Protein AF-A0A2X1QK73-F1 (afdb_monomer_lite)

Secondary structure (DSSP, 8-state):
--GGGHHHHHHHHHHHSPTT---------BSS--SPPPHHHHHHT-TT-PPPBHHHHHHHHTTT-----------

InterPro domains:
  IPR029063 S-adenosyl-L-methionine-dependent methyltransferase superfamily [G3DSA:3.40.50.150] (1-75)
  IPR029063 S-adenosyl-L-methionine-dependent methyltransferase superfamily [SSF53335] (2-70)
  IPR050723 Cyclopropane Fatty Acid Synthase/Methyltransferase [PTHR43667] (2-73)

Organism: Klebsiella pneumoniae (NCBI:txid573)

Sequence (75 aa):
MGPKNYATYFEVADRNLKPNGRFLLHTIGSKVTDHNVDPWIDKYIFPNGCLPSVRHIAEASEKHFVMEDWPQLRR

Radius of gyration: 13.63 Å; chains: 1; bounding box: 34×24×33 Å

Foldseek 3Di:
DDLVCLLVVLVVVLVPADVVGDDDDDFDADCDPDQDDDPCCCVPPNPPDGHHHPVSNCVNNVVRDDDPDDDDPDD

pLDDT: mean 88.43, std 8.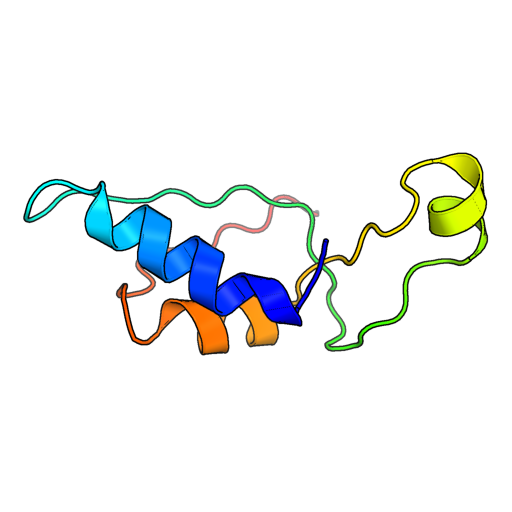96, range [58.66, 97.31]

Structure (mmCIF, N/CA/C/O backbone):
data_AF-A0A2X1QK73-F1
#
_entry.id   AF-A0A2X1QK73-F1
#
loop_
_atom_site.group_PDB
_atom_site.id
_atom_site.type_symbol
_atom_site.label_atom_id
_atom_site.label_alt_id
_atom_site.label_comp_id
_atom_site.label_asym_id
_atom_site.label_entity_id
_atom_site.label_seq_id
_atom_site.pdbx_PDB_ins_code
_atom_site.Cartn_x
_atom_site.Cartn_y
_atom_site.Cartn_z
_atom_site.occupancy
_atom_site.B_iso_or_equiv
_atom_site.auth_seq_id
_atom_site.auth_comp_id
_atom_site.auth_asym_id
_atom_site.auth_atom_id
_atom_site.pdbx_PDB_model_num
ATOM 1 N N . MET A 1 1 ? -1.825 -7.959 -10.634 1.00 58.66 1 MET A N 1
ATOM 2 C CA . MET A 1 1 ? -1.562 -7.308 -9.329 1.00 58.66 1 MET A CA 1
ATOM 3 C C . MET A 1 1 ? -0.921 -5.956 -9.617 1.00 58.66 1 MET A C 1
ATOM 5 O O . MET A 1 1 ? -0.278 -5.852 -10.652 1.00 58.66 1 MET A O 1
ATOM 9 N N . GLY A 1 2 ? -1.130 -4.915 -8.803 1.00 68.94 2 GLY A N 1
ATOM 10 C CA . GLY A 1 2 ? -0.472 -3.618 -9.026 1.00 68.94 2 GLY A CA 1
ATOM 11 C C . GLY A 1 2 ? -1.340 -2.379 -8.760 1.00 68.94 2 GLY A C 1
ATOM 12 O O . GLY A 1 2 ? -2.400 -2.509 -8.147 1.00 68.94 2 GLY A O 1
ATOM 13 N N . PRO A 1 3 ? -0.913 -1.194 -9.240 1.00 69.38 3 PRO A N 1
ATOM 14 C CA . PRO A 1 3 ? -1.432 0.116 -8.836 1.00 69.38 3 PRO A CA 1
ATOM 15 C C . PRO A 1 3 ? -2.942 0.290 -8.957 1.00 69.38 3 PRO A C 1
ATOM 17 O O . PRO A 1 3 ? -3.572 0.900 -8.098 1.00 69.38 3 PRO A O 1
ATOM 20 N N . LYS A 1 4 ? -3.543 -0.326 -9.980 1.00 78.69 4 LYS A N 1
ATOM 21 C CA . LYS A 1 4 ? -4.995 -0.301 -10.214 1.00 78.69 4 LYS A CA 1
ATOM 22 C C . LYS A 1 4 ? -5.813 -0.907 -9.067 1.00 78.69 4 LYS A C 1
ATOM 24 O O . LYS A 1 4 ? -6.985 -0.585 -8.935 1.00 78.69 4 LYS A O 1
ATOM 29 N N . ASN A 1 5 ? -5.199 -1.757 -8.245 1.00 87.88 5 ASN A N 1
ATOM 30 C CA . ASN A 1 5 ? -5.871 -2.468 -7.161 1.00 87.88 5 ASN A CA 1
ATOM 31 C C . ASN A 1 5 ? -5.538 -1.895 -5.776 1.00 87.88 5 ASN A C 1
ATOM 33 O O . ASN A 1 5 ? -6.072 -2.397 -4.790 1.00 87.88 5 ASN A O 1
ATOM 37 N N . TYR A 1 6 ? -4.664 -0.883 -5.668 1.00 89.69 6 TYR A N 1
ATOM 38 C CA . TYR A 1 6 ? -4.268 -0.346 -4.360 1.00 89.69 6 TYR A CA 1
ATOM 39 C C . TYR A 1 6 ? -5.457 0.280 -3.628 1.00 89.69 6 TYR A C 1
ATOM 41 O O . TYR A 1 6 ? -5.652 -0.015 -2.456 1.00 89.69 6 TYR A O 1
ATOM 49 N N . ALA A 1 7 ? -6.306 1.045 -4.320 1.00 91.75 7 ALA A N 1
ATOM 50 C CA . ALA A 1 7 ? -7.508 1.621 -3.714 1.00 91.75 7 ALA A CA 1
ATOM 51 C C . ALA A 1 7 ? -8.435 0.535 -3.138 1.00 91.75 7 ALA A C 1
ATOM 53 O O . ALA A 1 7 ? -8.778 0.570 -1.962 1.00 91.75 7 ALA A O 1
ATOM 54 N N . THR A 1 8 ? -8.755 -0.491 -3.935 1.00 94.69 8 THR A N 1
ATOM 55 C CA . THR A 1 8 ? -9.589 -1.617 -3.489 1.00 94.69 8 THR A CA 1
ATOM 56 C C . THR A 1 8 ? -8.959 -2.377 -2.321 1.00 94.69 8 THR A C 1
ATOM 58 O O . THR A 1 8 ? -9.669 -2.854 -1.441 1.00 94.69 8 THR A O 1
ATOM 61 N N . TYR A 1 9 ? -7.628 -2.492 -2.280 1.00 95.00 9 TYR A N 1
ATOM 62 C CA . TYR A 1 9 ? -6.933 -3.124 -1.161 1.00 95.00 9 TYR A CA 1
ATOM 63 C C . TYR A 1 9 ? -7.168 -2.369 0.156 1.00 95.00 9 TYR A C 1
ATOM 65 O O . TYR A 1 9 ? -7.550 -2.993 1.148 1.00 95.00 9 TYR A O 1
ATOM 73 N N . PHE A 1 10 ? -6.992 -1.043 0.166 1.00 96.19 10 PHE A N 1
ATOM 74 C CA . PHE A 1 10 ? -7.214 -0.238 1.372 1.00 96.19 10 PHE A CA 1
ATOM 75 C C . PHE A 1 10 ? -8.695 -0.153 1.757 1.00 96.19 10 PHE A C 1
ATOM 77 O O . PHE A 1 10 ? -8.997 -0.247 2.942 1.00 96.19 10 PHE A O 1
ATOM 84 N N . GLU A 1 11 ? -9.614 -0.100 0.790 1.00 96.69 11 GLU A N 1
ATOM 85 C CA . GLU A 1 11 ? -11.060 -0.172 1.048 1.00 96.69 11 GLU A CA 1
ATOM 86 C C . GLU A 1 11 ? -11.449 -1.477 1.762 1.00 96.69 11 GLU A C 1
ATOM 88 O O . GLU A 1 11 ? -12.196 -1.480 2.743 1.00 96.69 11 GLU A O 1
ATOM 93 N N . VAL A 1 12 ? -10.924 -2.614 1.296 1.00 97.12 12 VAL A N 1
ATOM 94 C CA . VAL A 1 12 ? -11.194 -3.910 1.928 1.00 97.12 12 VAL A CA 1
ATOM 95 C C . VAL A 1 12 ? -10.551 -3.988 3.310 1.00 97.12 12 VAL A C 1
ATOM 97 O O . VAL A 1 12 ? -11.174 -4.536 4.220 1.00 97.12 12 VAL A O 1
ATOM 100 N N . ALA A 1 13 ? -9.338 -3.459 3.489 1.00 96.75 13 ALA A N 1
ATOM 101 C CA . ALA A 1 13 ? 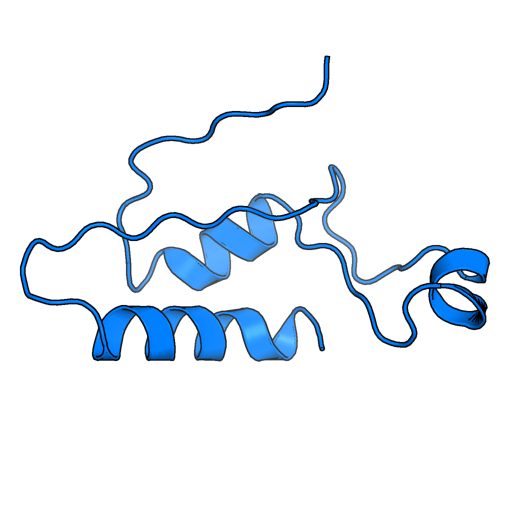-8.697 -3.405 4.800 1.00 96.75 13 ALA A CA 1
ATOM 102 C C . ALA A 1 13 ? -9.539 -2.592 5.798 1.00 96.75 13 ALA A C 1
ATOM 104 O O . ALA A 1 13 ? -9.784 -3.066 6.906 1.00 96.75 13 ALA A O 1
ATOM 105 N N . ASP A 1 14 ? -10.038 -1.429 5.376 1.00 96.81 14 ASP A N 1
ATOM 106 C CA . ASP A 1 14 ? -10.861 -0.519 6.181 1.00 96.81 14 ASP A CA 1
ATOM 107 C C . ASP A 1 14 ? -12.180 -1.182 6.596 1.00 96.81 14 ASP A C 1
ATOM 109 O O . ASP A 1 14 ? -12.480 -1.310 7.782 1.00 96.81 14 ASP A O 1
ATOM 113 N N . ARG A 1 15 ? -12.896 -1.781 5.634 1.00 97.31 15 ARG A N 1
ATOM 114 C CA . ARG A 1 15 ? -14.160 -2.496 5.890 1.00 97.31 15 ARG A CA 1
ATOM 115 C C . ARG A 1 15 ? -14.043 -3.617 6.931 1.00 97.31 15 ARG A C 1
ATOM 117 O O . ARG A 1 15 ? -15.031 -3.950 7.582 1.00 97.31 15 ARG A O 1
ATOM 124 N N . ASN A 1 16 ? -12.878 -4.254 7.041 1.00 97.19 16 ASN A N 1
ATOM 125 C CA . ASN A 1 16 ? -12.657 -5.367 7.969 1.00 97.19 16 ASN A CA 1
ATOM 126 C C . ASN A 1 16 ? -12.040 -4.930 9.305 1.00 97.19 16 ASN A C 1
ATOM 128 O O . ASN A 1 16 ? -11.925 -5.750 10.223 1.00 97.19 16 ASN A O 1
ATOM 132 N N . LEU A 1 17 ? -11.628 -3.669 9.434 1.00 97.19 17 LEU A N 1
ATOM 133 C CA . LEU A 1 17 ? -11.022 -3.158 10.651 1.00 97.19 17 LEU A CA 1
ATOM 134 C C . LEU A 1 17 ? -12.114 -2.777 11.658 1.00 97.19 17 LEU A C 1
ATOM 136 O O . LEU A 1 17 ? -13.128 -2.168 11.326 1.00 97.19 17 LEU A O 1
ATOM 140 N N . LYS A 1 18 ? -11.922 -3.144 12.928 1.00 96.81 18 LYS A N 1
ATOM 141 C CA . LYS A 1 18 ? -12.816 -2.690 14.003 1.00 96.81 18 LYS A CA 1
ATOM 142 C C . LYS A 1 18 ? -12.673 -1.172 14.194 1.00 96.81 18 LYS A C 1
ATOM 144 O O . LYS A 1 18 ? -11.584 -0.649 13.955 1.00 96.81 18 LYS A O 1
ATOM 149 N N . PRO A 1 19 ? -13.700 -0.477 14.721 1.00 94.50 19 PRO A N 1
ATOM 150 C CA . PRO A 1 19 ? -13.553 0.915 15.138 1.00 94.50 19 PRO A CA 1
ATOM 151 C C . PRO A 1 19 ? -12.340 1.087 16.065 1.00 94.50 19 PRO A C 1
ATOM 153 O O . PRO A 1 19 ? -12.164 0.302 17.000 1.00 94.50 19 PRO A O 1
ATOM 156 N N . ASN A 1 20 ? -11.503 2.093 15.796 1.00 92.25 20 ASN A N 1
ATOM 157 C CA . ASN A 1 20 ? -10.224 2.353 16.481 1.00 92.25 20 ASN A CA 1
ATOM 158 C C . ASN A 1 20 ? -9.162 1.240 16.350 1.00 92.25 20 ASN A C 1
ATOM 160 O O . ASN A 1 20 ? -8.186 1.216 17.105 1.00 92.25 20 ASN A O 1
ATOM 164 N N . GLY A 1 21 ? -9.338 0.301 15.418 1.00 95.06 21 GLY A N 1
ATOM 165 C CA . GLY A 1 21 ? -8.314 -0.679 15.074 1.00 95.06 21 GLY A CA 1
ATOM 166 C C . GLY A 1 21 ? -7.109 -0.027 14.393 1.00 95.06 21 GLY A C 1
ATOM 167 O O . GLY A 1 21 ? -7.185 1.089 13.886 1.00 95.06 21 GLY A O 1
ATOM 168 N N . ARG A 1 22 ? -5.980 -0.741 14.372 1.00 95.56 22 ARG A N 1
ATOM 169 C CA . ARG A 1 22 ? -4.759 -0.317 13.676 1.00 95.56 22 ARG A CA 1
ATOM 170 C C . ARG A 1 22 ? -4.419 -1.308 12.577 1.00 95.56 22 ARG A C 1
ATOM 172 O O . ARG A 1 22 ? -4.537 -2.516 12.775 1.00 95.56 22 ARG A O 1
ATOM 179 N N . PHE A 1 23 ? -3.970 -0.784 11.446 1.00 97.06 23 PHE A N 1
ATOM 180 C CA . PHE A 1 23 ? -3.548 -1.560 10.291 1.00 97.06 23 PHE A CA 1
ATOM 181 C C . PHE A 1 23 ? -2.036 -1.407 10.090 1.00 97.06 23 PHE A C 1
ATOM 183 O O . PHE A 1 23 ? -1.510 -0.300 10.168 1.00 97.06 23 PHE A O 1
ATOM 190 N N . LEU A 1 24 ? -1.338 -2.520 9.844 1.00 96.94 24 LEU A N 1
ATOM 191 C CA . LEU A 1 24 ? 0.089 -2.533 9.526 1.00 96.94 24 LEU A CA 1
ATOM 192 C C . LEU A 1 24 ? 0.283 -3.082 8.113 1.00 96.94 24 LEU A C 1
ATOM 194 O O . LEU A 1 24 ? -0.000 -4.253 7.854 1.00 96.94 24 LEU A O 1
ATOM 198 N N . LEU A 1 25 ? 0.814 -2.250 7.218 1.00 95.94 25 LEU A N 1
ATOM 199 C CA . LEU A 1 25 ? 1.236 -2.669 5.887 1.00 95.94 25 LEU A CA 1
ATOM 200 C C . LEU A 1 25 ? 2.746 -2.917 5.874 1.00 95.94 25 LEU A C 1
ATOM 202 O O . LEU A 1 25 ? 3.535 -1.984 5.993 1.00 95.94 25 LEU A O 1
ATOM 206 N N . HIS A 1 26 ? 3.149 -4.170 5.671 1.00 94.94 26 HIS A N 1
ATOM 207 C CA . HIS A 1 26 ? 4.539 -4.531 5.408 1.00 94.94 26 HIS A CA 1
ATOM 208 C C . HIS A 1 26 ? 4.698 -4.928 3.939 1.00 94.94 26 HIS A C 1
ATOM 210 O O . HIS A 1 26 ? 4.084 -5.892 3.486 1.00 94.94 26 HIS A O 1
ATOM 216 N N . THR A 1 27 ? 5.510 -4.186 3.185 1.00 91.25 27 THR A N 1
ATOM 217 C CA . THR A 1 27 ? 5.720 -4.434 1.754 1.00 91.25 27 THR A CA 1
ATOM 218 C C . THR A 1 27 ? 7.142 -4.097 1.328 1.00 91.25 27 THR A C 1
ATOM 220 O O . THR A 1 27 ? 7.780 -3.195 1.872 1.00 91.25 27 THR A O 1
ATOM 223 N N . ILE A 1 28 ? 7.619 -4.789 0.295 1.00 89.88 28 ILE A N 1
ATOM 224 C CA . ILE A 1 28 ? 8.755 -4.324 -0.501 1.00 89.88 28 ILE A CA 1
ATOM 225 C C . ILE A 1 28 ? 8.245 -3.147 -1.340 1.00 89.88 28 ILE A C 1
ATOM 227 O O . ILE A 1 28 ? 7.163 -3.231 -1.922 1.00 89.88 28 ILE A O 1
ATOM 231 N N . GLY A 1 29 ? 8.988 -2.042 -1.368 1.00 88.12 29 GLY A N 1
ATOM 232 C CA . GLY A 1 29 ? 8.585 -0.817 -2.058 1.00 88.12 29 GLY A CA 1
ATOM 233 C C . GLY A 1 29 ? 9.674 -0.264 -2.971 1.00 88.12 29 GLY A C 1
ATOM 234 O O . GLY A 1 29 ? 10.863 -0.524 -2.775 1.00 88.12 29 GLY A O 1
ATOM 235 N N . SER A 1 30 ? 9.258 0.516 -3.965 1.00 87.25 30 SER A N 1
ATOM 236 C CA . SER A 1 30 ? 10.141 1.262 -4.861 1.00 87.25 30 SER A CA 1
ATOM 237 C C . SER A 1 30 ? 10.382 2.682 -4.343 1.00 87.25 30 SER A C 1
ATOM 239 O O . SER A 1 30 ? 9.496 3.320 -3.770 1.00 87.25 30 SER A O 1
ATOM 241 N N . LYS A 1 31 ? 11.591 3.206 -4.578 1.00 85.81 31 LYS A N 1
ATOM 242 C CA . LYS A 1 31 ? 11.916 4.625 -4.332 1.00 85.81 31 LYS A CA 1
ATOM 243 C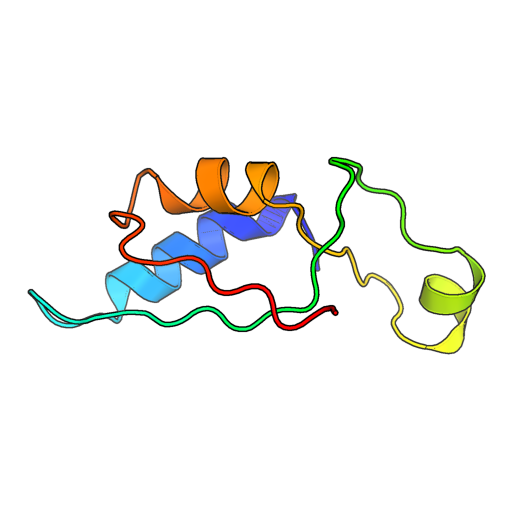 C . LYS A 1 31 ? 11.367 5.543 -5.427 1.00 85.81 31 LYS A C 1
ATOM 245 O O . LYS A 1 31 ? 11.250 6.744 -5.208 1.00 85.81 31 LYS A O 1
ATOM 250 N N . VAL A 1 32 ? 11.056 4.985 -6.595 1.00 85.06 32 VAL A N 1
ATOM 251 C CA . VAL A 1 32 ? 10.558 5.715 -7.762 1.00 85.06 32 VAL A CA 1
ATOM 252 C C . VAL A 1 32 ? 9.083 5.386 -7.941 1.00 85.06 32 VAL A C 1
ATOM 254 O O . VAL A 1 32 ? 8.660 4.247 -7.752 1.00 85.06 32 VAL A O 1
ATOM 257 N N . THR A 1 33 ? 8.286 6.401 -8.267 1.00 85.31 33 THR A N 1
ATOM 258 C CA . THR A 1 33 ? 6.882 6.193 -8.629 1.00 85.31 33 THR A CA 1
ATOM 259 C C . THR A 1 33 ? 6.818 5.886 -10.113 1.00 85.31 33 THR A C 1
ATOM 261 O O . THR A 1 33 ? 6.821 6.796 -10.936 1.00 85.31 33 THR A O 1
ATOM 264 N N . ASP A 1 34 ? 6.797 4.602 -10.440 1.00 80.75 34 ASP A N 1
ATOM 265 C CA . ASP A 1 34 ? 6.573 4.110 -11.790 1.00 80.75 34 ASP A CA 1
ATOM 266 C C . ASP A 1 34 ? 5.741 2.820 -11.754 1.00 80.75 34 ASP A C 1
ATOM 268 O O . ASP A 1 34 ? 5.356 2.310 -10.699 1.00 80.75 34 ASP A O 1
ATOM 272 N N . HIS A 1 35 ? 5.398 2.324 -12.935 1.00 71.12 35 HIS A N 1
ATOM 273 C CA . HIS A 1 35 ? 4.743 1.029 -13.104 1.00 71.12 35 HIS A CA 1
ATOM 274 C C . HIS A 1 35 ? 5.714 -0.012 -13.666 1.00 71.12 35 HIS A C 1
ATOM 276 O O . HIS A 1 35 ? 5.280 -1.050 -14.166 1.00 71.12 35 HIS A O 1
ATOM 282 N N . ASN A 1 36 ? 7.014 0.289 -13.627 1.00 68.19 36 ASN A N 1
ATOM 283 C CA . ASN A 1 36 ? 8.026 -0.516 -14.279 1.00 68.19 36 ASN A CA 1
ATOM 284 C C . ASN A 1 36 ? 8.563 -1.542 -13.292 1.00 68.19 36 ASN A C 1
ATOM 286 O O . ASN A 1 36 ? 9.077 -1.235 -12.219 1.00 68.19 36 ASN A O 1
ATOM 290 N N . VAL A 1 37 ? 8.443 -2.796 -13.693 1.00 71.69 37 VAL A N 1
ATOM 291 C CA . VAL A 1 37 ? 9.031 -3.934 -13.002 1.00 71.69 37 VAL A CA 1
ATOM 292 C C . VAL A 1 37 ? 10.295 -4.287 -13.764 1.00 71.69 37 VAL A C 1
ATOM 294 O O . VAL A 1 37 ? 10.309 -4.214 -14.994 1.00 71.69 37 VAL A O 1
ATOM 297 N N . ASP A 1 38 ? 11.361 -4.650 -13.052 1.00 78.50 38 ASP A N 1
ATOM 298 C CA . ASP A 1 38 ? 12.550 -5.188 -13.706 1.00 78.50 38 ASP A CA 1
ATOM 299 C C . ASP A 1 38 ? 12.139 -6.364 -14.624 1.00 78.50 38 ASP A C 1
ATOM 301 O O . ASP A 1 38 ? 11.513 -7.312 -14.137 1.00 78.50 38 ASP A O 1
ATOM 305 N N . PRO A 1 39 ? 12.447 -6.325 -15.937 1.00 82.75 39 PRO A N 1
ATOM 306 C CA . PRO A 1 39 ? 11.945 -7.321 -16.884 1.00 82.75 39 PRO A CA 1
ATOM 307 C C . PRO A 1 39 ? 12.391 -8.754 -16.582 1.00 82.75 39 PRO A C 1
ATOM 309 O O . PRO A 1 39 ? 11.709 -9.701 -16.972 1.00 82.75 39 PRO A O 1
ATOM 312 N N . TRP A 1 40 ? 13.533 -8.945 -15.913 1.00 84.81 40 TRP A N 1
ATOM 313 C CA . TRP A 1 40 ? 13.985 -10.273 -15.508 1.00 84.81 40 TRP A CA 1
ATOM 314 C C . TRP A 1 40 ? 13.196 -10.767 -14.292 1.00 84.81 40 TRP A C 1
ATOM 316 O O . TRP A 1 40 ? 12.746 -11.915 -14.287 1.00 84.81 40 TRP A O 1
ATOM 326 N N . ILE A 1 41 ? 12.960 -9.899 -13.302 1.00 78.81 41 ILE A N 1
ATOM 327 C CA . ILE A 1 41 ? 12.120 -10.220 -12.137 1.00 78.81 41 ILE A CA 1
ATOM 328 C C . ILE A 1 41 ? 10.692 -10.548 -12.577 1.00 78.81 41 ILE A C 1
ATOM 330 O O . ILE A 1 41 ? 10.158 -11.568 -12.141 1.00 78.81 41 ILE A O 1
ATOM 334 N N . ASP A 1 42 ? 10.093 -9.739 -13.452 1.00 83.88 42 ASP A N 1
ATOM 335 C CA . ASP A 1 42 ? 8.744 -9.992 -13.973 1.00 83.88 42 ASP A CA 1
ATOM 336 C C . ASP A 1 42 ? 8.687 -11.315 -14.748 1.00 83.88 42 ASP A C 1
ATOM 338 O O . ASP A 1 42 ? 7.786 -12.129 -14.560 1.00 83.88 42 ASP A O 1
ATOM 342 N N . LYS A 1 43 ? 9.702 -11.598 -15.570 1.00 85.00 43 LYS A N 1
ATOM 343 C CA . LYS A 1 43 ? 9.711 -12.810 -16.391 1.00 85.00 43 LYS A CA 1
ATOM 344 C C . LYS A 1 43 ? 9.944 -14.097 -15.596 1.00 85.00 43 LYS A C 1
ATOM 346 O O . LYS A 1 43 ? 9.405 -15.133 -15.984 1.00 85.00 43 LYS A O 1
ATOM 351 N N . TYR A 1 44 ? 10.757 -14.064 -14.539 1.00 85.56 44 TYR A N 1
ATOM 352 C CA . TYR A 1 44 ? 11.267 -15.296 -13.924 1.00 85.56 44 TYR A CA 1
ATOM 353 C C . TYR A 1 44 ? 10.996 -15.452 -12.428 1.00 85.56 44 TYR A C 1
ATOM 355 O O . TYR A 1 44 ? 11.049 -16.581 -11.944 1.00 85.56 44 TYR A O 1
ATOM 363 N N . ILE A 1 45 ? 10.715 -14.374 -11.693 1.00 85.56 45 ILE A N 1
ATOM 364 C CA . ILE A 1 45 ? 10.571 -14.431 -10.230 1.00 85.56 45 ILE A CA 1
ATOM 365 C C . ILE A 1 45 ? 9.134 -14.127 -9.803 1.00 85.56 45 ILE A C 1
ATOM 367 O O . ILE A 1 45 ? 8.507 -14.948 -9.135 1.00 85.56 45 ILE A O 1
ATOM 371 N N . PHE A 1 46 ? 8.596 -12.973 -10.201 1.00 84.00 46 PHE A N 1
ATOM 372 C CA . PHE A 1 46 ? 7.259 -12.514 -9.819 1.00 84.00 46 PHE A CA 1
ATOM 373 C C . PHE A 1 46 ? 6.510 -11.917 -11.019 1.00 84.00 46 PHE A C 1
ATOM 375 O O . PHE A 1 46 ? 6.436 -10.692 -11.145 1.00 84.00 46 PHE A O 1
ATOM 382 N N . PRO A 1 47 ? 5.910 -12.758 -11.879 1.00 78.25 47 PRO A N 1
ATOM 383 C CA . PRO A 1 47 ? 5.124 -12.276 -13.006 1.00 78.25 47 PRO A CA 1
ATOM 384 C C . PRO A 1 47 ? 3.925 -11.444 -12.548 1.00 78.25 47 PRO A C 1
ATOM 386 O O . PRO A 1 47 ? 3.115 -11.884 -11.725 1.00 78.25 47 PRO A O 1
ATOM 389 N N . ASN A 1 48 ? 3.779 -10.252 -13.133 1.00 75.94 48 ASN A N 1
ATOM 390 C CA . ASN A 1 48 ? 2.795 -9.216 -12.793 1.00 75.94 48 ASN A CA 1
ATOM 391 C C . ASN A 1 48 ? 3.016 -8.532 -11.430 1.00 75.94 48 ASN A C 1
ATOM 393 O O . ASN A 1 48 ? 2.072 -7.957 -10.868 1.00 75.94 48 ASN A O 1
ATOM 397 N N . GLY A 1 49 ? 4.217 -8.625 -10.858 1.00 76.25 49 GLY A N 1
ATOM 398 C CA . GLY A 1 49 ? 4.544 -8.009 -9.575 1.00 76.25 49 GLY A CA 1
ATOM 399 C C . GLY A 1 49 ? 4.931 -6.541 -9.725 1.00 76.25 49 GLY A C 1
ATOM 400 O O . GLY A 1 49 ? 6.038 -6.259 -10.141 1.00 76.25 49 GLY A O 1
ATOM 401 N N . CYS A 1 50 ? 4.077 -5.596 -9.320 1.00 84.31 50 CYS A N 1
ATOM 402 C CA . CYS A 1 50 ? 4.419 -4.168 -9.304 1.00 84.31 50 CYS A CA 1
ATOM 403 C C . CYS A 1 50 ? 4.707 -3.685 -7.881 1.00 84.31 50 CYS A C 1
ATOM 405 O O . CYS A 1 50 ? 3.825 -3.741 -7.016 1.00 84.31 50 CYS A O 1
ATOM 407 N N . LEU A 1 51 ? 5.920 -3.172 -7.652 1.00 86.88 51 LEU A N 1
ATOM 408 C CA . LEU A 1 51 ? 6.306 -2.614 -6.359 1.00 86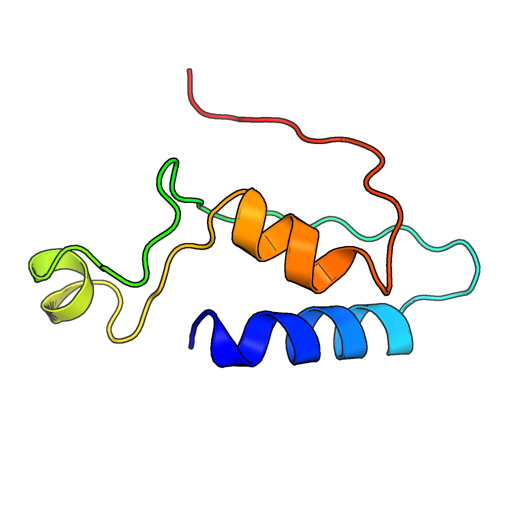.88 51 LEU A CA 1
ATOM 409 C C . LEU A 1 51 ? 5.636 -1.247 -6.144 1.00 86.88 51 LEU A C 1
ATOM 411 O O . LEU A 1 51 ? 5.773 -0.362 -6.990 1.00 86.88 51 LEU A O 1
ATOM 415 N N . PRO A 1 52 ? 4.929 -1.033 -5.023 1.00 90.31 52 PRO A N 1
ATOM 416 C CA . PRO A 1 52 ? 4.380 0.275 -4.708 1.00 90.31 52 PRO A CA 1
ATOM 417 C C . PRO A 1 52 ? 5.494 1.266 -4.361 1.00 90.31 52 PRO A C 1
ATOM 419 O O . PRO A 1 52 ? 6.479 0.908 -3.715 1.00 90.31 52 PRO A O 1
ATOM 422 N N . SER A 1 53 ? 5.313 2.532 -4.730 1.00 91.94 53 SER A N 1
ATOM 423 C CA . SER A 1 53 ? 6.096 3.629 -4.166 1.00 91.94 53 SER A CA 1
ATOM 424 C C . SER A 1 53 ? 5.403 4.182 -2.921 1.00 91.94 53 SER A C 1
ATOM 426 O O . SER A 1 53 ? 4.227 3.903 -2.675 1.00 91.94 53 SER A O 1
ATOM 428 N N . VAL A 1 54 ? 6.108 5.020 -2.156 1.00 92.81 54 VAL A N 1
ATOM 429 C CA . VAL A 1 54 ? 5.502 5.748 -1.026 1.00 92.81 54 VAL A CA 1
ATOM 430 C C . VAL A 1 54 ? 4.297 6.568 -1.495 1.00 92.81 54 VAL A C 1
ATOM 432 O O . VAL A 1 54 ? 3.254 6.546 -0.853 1.00 92.81 54 VAL A O 1
ATOM 435 N N . ARG A 1 55 ? 4.414 7.231 -2.654 1.00 93.25 55 ARG A N 1
ATOM 436 C CA . ARG A 1 55 ? 3.330 8.019 -3.250 1.00 93.25 55 ARG A CA 1
ATOM 437 C C . ARG A 1 55 ? 2.113 7.157 -3.578 1.00 93.25 55 ARG A C 1
ATOM 439 O O . ARG A 1 55 ? 1.014 7.523 -3.193 1.00 93.25 55 ARG A O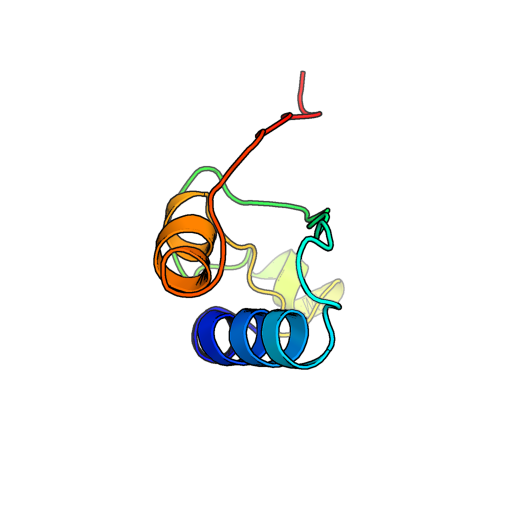 1
ATOM 446 N N . HIS A 1 56 ? 2.312 6.005 -4.223 1.00 93.50 56 HIS A N 1
ATOM 447 C CA . HIS A 1 56 ? 1.215 5.081 -4.521 1.00 93.50 56 HIS A CA 1
ATOM 448 C C . HIS A 1 56 ? 0.473 4.623 -3.260 1.00 93.50 56 HIS A C 1
ATOM 450 O O . HIS A 1 56 ? -0.749 4.501 -3.278 1.00 93.50 56 HIS A O 1
ATOM 456 N N . ILE A 1 57 ? 1.211 4.347 -2.181 1.00 94.25 57 ILE A N 1
ATOM 457 C CA . ILE A 1 57 ? 0.617 3.930 -0.908 1.00 94.25 57 ILE A CA 1
ATOM 458 C C . ILE A 1 57 ? -0.154 5.089 -0.285 1.00 94.25 57 ILE A C 1
ATOM 460 O O . ILE A 1 57 ? -1.317 4.904 0.047 1.00 94.25 57 ILE A O 1
ATOM 464 N N . ALA A 1 58 ? 0.460 6.270 -0.189 1.00 94.38 58 ALA A N 1
ATOM 465 C CA . ALA A 1 58 ? -0.166 7.450 0.394 1.00 94.38 58 ALA A CA 1
ATOM 466 C C . ALA A 1 58 ? -1.462 7.831 -0.340 1.00 94.38 58 ALA A C 1
ATOM 468 O O . ALA A 1 58 ? -2.508 7.936 0.294 1.00 94.38 58 ALA A O 1
ATOM 469 N N . GLU A 1 59 ? -1.421 7.947 -1.672 1.00 94.69 59 GLU A N 1
ATOM 470 C CA . GLU A 1 59 ? -2.590 8.307 -2.489 1.00 94.69 59 GLU A CA 1
ATOM 471 C C . GLU A 1 59 ? -3.739 7.294 -2.347 1.00 94.69 59 GLU A C 1
ATOM 473 O O . GLU A 1 59 ? -4.911 7.670 -2.358 1.00 94.69 59 GLU A O 1
ATOM 478 N N . ALA A 1 60 ? -3.425 6.002 -2.213 1.00 95.00 60 ALA A N 1
ATOM 479 C CA . ALA A 1 60 ? -4.440 4.964 -2.077 1.00 95.00 60 ALA A CA 1
ATOM 480 C C . ALA A 1 60 ? -4.978 4.825 -0.641 1.00 95.00 60 ALA A C 1
ATOM 482 O O . ALA A 1 60 ? -6.134 4.437 -0.472 1.00 95.00 60 ALA A O 1
ATOM 483 N N . SER A 1 61 ? -4.172 5.127 0.383 1.00 96.12 61 SER A N 1
ATOM 484 C CA . SER A 1 61 ? -4.556 4.963 1.790 1.00 96.12 61 SER A CA 1
ATOM 485 C C . SER A 1 61 ? -5.220 6.194 2.406 1.00 96.12 61 SER A C 1
ATOM 487 O O . SER A 1 61 ? -5.979 6.035 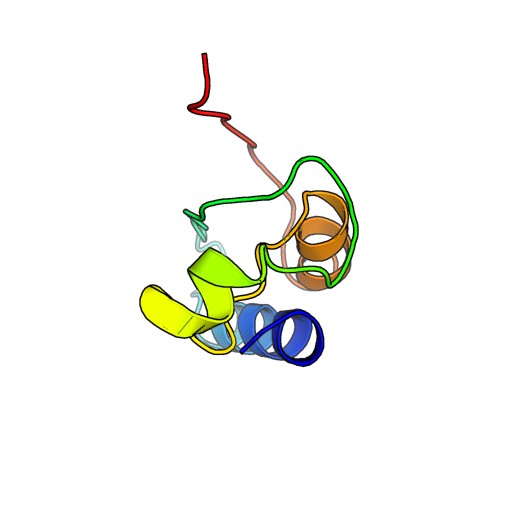3.357 1.00 96.12 61 SER A O 1
ATOM 489 N N . GLU A 1 62 ? -4.948 7.402 1.899 1.00 96.00 62 GLU A N 1
ATOM 490 C CA . GLU A 1 62 ? -5.331 8.684 2.528 1.00 96.00 62 GLU A CA 1
ATOM 491 C C . GLU A 1 62 ? -6.835 8.814 2.818 1.00 96.00 62 GLU A C 1
ATOM 493 O O . GLU A 1 62 ? -7.230 9.414 3.813 1.00 96.00 62 GLU A O 1
ATOM 498 N N . LYS A 1 63 ? -7.693 8.203 1.993 1.00 95.31 63 LYS A N 1
ATOM 499 C CA . LYS A 1 63 ? -9.153 8.222 2.196 1.00 95.31 63 LYS A CA 1
ATOM 500 C C . LYS A 1 63 ? -9.643 7.318 3.332 1.00 95.31 63 LYS A C 1
ATOM 502 O O . LYS A 1 63 ? -10.790 7.462 3.744 1.00 95.31 63 LYS A O 1
ATOM 507 N N . HIS A 1 64 ? -8.809 6.389 3.794 1.00 96.06 64 HIS A N 1
ATOM 508 C CA . HIS A 1 64 ? -9.181 5.317 4.721 1.00 96.06 64 HIS A CA 1
ATOM 509 C C . HIS A 1 64 ? -8.442 5.407 6.058 1.00 96.06 64 HIS A C 1
ATOM 511 O O . HIS A 1 64 ? -9.013 5.117 7.105 1.00 96.06 64 HIS A O 1
ATOM 517 N N . PHE A 1 65 ? -7.169 5.810 6.042 1.00 95.94 65 PHE A N 1
ATOM 518 C CA . PHE A 1 65 ? -6.299 5.737 7.213 1.00 95.94 65 PHE A CA 1
ATOM 519 C C . PHE A 1 65 ? -5.444 6.990 7.375 1.00 95.94 65 PHE A C 1
ATOM 521 O O . PHE A 1 65 ? -4.936 7.548 6.402 1.00 95.94 65 PHE A O 1
ATOM 528 N N . VAL A 1 66 ? -5.204 7.368 8.630 1.00 95.94 66 VAL A N 1
ATOM 529 C CA . VAL A 1 66 ? -4.117 8.283 8.994 1.00 95.94 66 VAL A CA 1
ATOM 530 C C . VAL A 1 66 ? -2.811 7.488 9.021 1.00 95.94 66 VAL A C 1
ATOM 532 O O . VAL A 1 66 ? -2.748 6.399 9.593 1.00 95.94 66 VAL A O 1
ATOM 535 N N . MET A 1 67 ? -1.765 8.016 8.385 1.00 95.69 67 MET A N 1
ATOM 536 C CA . MET A 1 67 ? -0.438 7.402 8.404 1.00 95.69 67 MET A CA 1
ATOM 537 C C . MET A 1 67 ? 0.274 7.733 9.720 1.00 95.69 67 MET A C 1
ATOM 539 O O . MET A 1 67 ? 0.807 8.828 9.876 1.00 95.69 67 MET A O 1
ATOM 543 N N . GLU A 1 68 ? 0.276 6.785 10.656 1.00 95.31 68 GLU A N 1
ATOM 544 C CA . GLU A 1 68 ? 0.856 6.969 11.996 1.00 95.31 68 GLU A CA 1
ATOM 545 C C . GLU A 1 68 ? 2.388 6.862 12.016 1.00 95.31 68 GLU A C 1
ATOM 547 O O . GLU A 1 68 ? 3.056 7.623 12.710 1.00 95.31 68 GLU A O 1
ATOM 552 N N . ASP A 1 69 ? 2.956 5.908 11.274 1.00 95.31 69 ASP A N 1
ATOM 553 C CA . ASP A 1 69 ? 4.399 5.661 11.249 1.00 95.31 69 ASP A CA 1
ATOM 554 C C . ASP A 1 69 ? 4.832 5.049 9.908 1.00 95.31 69 ASP A C 1
ATOM 556 O O . ASP A 1 69 ? 4.062 4.344 9.249 1.00 95.31 69 ASP A O 1
ATOM 560 N N . TRP A 1 70 ? 6.081 5.307 9.511 1.00 93.06 70 TRP A N 1
ATOM 561 C CA . TRP A 1 70 ? 6.693 4.768 8.297 1.00 93.06 70 TRP A CA 1
ATOM 562 C C . TRP A 1 70 ? 8.151 4.340 8.536 1.00 93.06 70 TRP A C 1
ATOM 564 O O . TRP A 1 70 ? 9.093 5.082 8.232 1.00 93.06 70 TRP A O 1
ATOM 574 N N . PRO A 1 71 ? 8.382 3.112 9.027 1.00 89.88 71 PRO A N 1
ATOM 575 C CA . PRO A 1 71 ? 9.728 2.580 9.180 1.00 89.88 71 PRO A CA 1
ATOM 576 C C . PRO A 1 71 ? 10.280 2.033 7.852 1.00 89.88 71 PRO A C 1
ATOM 578 O O . PRO A 1 71 ? 9.651 1.219 7.175 1.00 89.88 71 PRO A O 1
ATOM 581 N N . GLN A 1 72 ? 11.506 2.429 7.494 1.00 87.88 72 GLN A N 1
ATOM 582 C CA . GLN A 1 72 ? 12.264 1.828 6.388 1.00 87.88 72 GLN A CA 1
ATOM 583 C C . GLN A 1 72 ? 13.326 0.872 6.936 1.00 87.88 72 GLN A C 1
ATOM 585 O O . GLN A 1 72 ? 14.157 1.255 7.752 1.00 87.88 72 GLN A O 1
ATOM 590 N N . LEU A 1 73 ? 13.315 -0.377 6.459 1.00 87.50 73 LEU A N 1
ATOM 591 C CA . LEU A 1 73 ? 14.252 -1.422 6.902 1.00 87.50 73 LEU A CA 1
ATOM 592 C C . LEU A 1 73 ? 15.520 -1.519 6.040 1.00 87.50 73 LEU A C 1
ATOM 594 O O . LEU A 1 73 ? 16.442 -2.264 6.372 1.00 87.50 73 LEU A O 1
ATOM 598 N N . ARG A 1 74 ? 15.576 -0.786 4.921 1.00 84.31 74 ARG A N 1
ATOM 599 C CA . ARG A 1 74 ? 16.783 -0.695 4.096 1.00 84.31 74 ARG A CA 1
ATOM 600 C C . ARG A 1 74 ? 17.807 0.182 4.824 1.00 84.31 74 ARG A C 1
ATOM 602 O O . ARG A 1 74 ? 17.491 1.322 5.145 1.00 84.31 74 ARG A O 1
ATOM 609 N N . ARG A 1 75 ? 19.009 -0.355 5.045 1.00 64.25 75 ARG A N 1
ATOM 610 C CA . ARG A 1 75 ? 20.173 0.420 5.500 1.00 64.25 75 ARG A CA 1
ATOM 611 C C . ARG A 1 75 ? 20.734 1.303 4.390 1.00 64.25 75 ARG A C 1
ATOM 613 O O . ARG A 1 75 ? 20.644 0.896 3.204 1.00 64.25 75 ARG A O 1
#